Protein AF-A0A8J3W015-F1 (afdb_monomer)

Secondary structure (DSSP, 8-state):
----PPPPTT----PPPP--SSS-----S-EE-----S---TTPPPP-EE---HHHHHHHHHHHHTTS-S-HHHHHHHHHHHHHHHHHHHHHHHHHHHHH-SPPHHHHHHHHHHHHHHHHHHHTPPPPPS---

Foldseek 3Di:
DDDDDDDDDDADDDDDDDDDDDDPDPPQPDKGFDDPPPDDDPDDDGDIDTDDDPVVVVVLVVCCVVVVAVDSVRVVVVVVVVVVVVVVVVVVVVVCCVVPNDDDPVNVVVVVLVVVQVVCVVVVHDRDDPPDD

Nearest PDB structures (foldseek):
  8ugi-assembly1_1g  TM=3.831E-01  e=2.737E+00  Sus scrofa
  8uew-assembly1_1g  TM=2.760E-01  e=1.370E+00  Sus scrofa

Organism: NCBI:txid795644

Structure (mmCIF, N/CA/C/O backbone):
data_AF-A0A8J3W015-F1
#
_entry.id   AF-A0A8J3W015-F1
#
loop_
_atom_site.group_PDB
_atom_site.id
_atom_site.type_symbol
_atom_site.label_atom_id
_atom_site.label_alt_id
_atom_site.label_comp_id
_atom_site.label_asym_id
_atom_site.label_entity_id
_atom_site.label_seq_id
_atom_site.pdbx_PDB_ins_code
_atom_site.Cartn_x
_atom_site.Cartn_y
_atom_site.Cartn_z
_atom_site.occupancy
_atom_site.B_iso_or_equiv
_atom_site.auth_seq_id
_atom_site.auth_comp_id
_atom_site.auth_asym_id
_atom_site.auth_atom_id
_atom_site.pdbx_PDB_model_num
ATOM 1 N N . MET A 1 1 ? 39.928 -13.520 -9.671 1.00 32.47 1 MET A N 1
ATOM 2 C CA . MET A 1 1 ? 40.378 -12.135 -9.915 1.00 32.47 1 MET A CA 1
ATOM 3 C C . MET A 1 1 ? 39.562 -11.265 -8.980 1.00 32.47 1 MET A C 1
ATOM 5 O O . MET A 1 1 ? 38.386 -11.055 -9.231 1.00 32.47 1 MET A O 1
ATOM 9 N N . THR A 1 2 ? 40.127 -10.931 -7.824 1.00 23.67 2 THR A N 1
ATOM 10 C CA . THR A 1 2 ? 39.397 -10.296 -6.720 1.00 23.67 2 THR A CA 1
ATOM 11 C C . THR A 1 2 ? 39.645 -8.799 -6.800 1.00 23.67 2 THR A C 1
ATOM 13 O O . THR A 1 2 ? 40.784 -8.367 -6.641 1.00 23.67 2 THR A O 1
ATOM 16 N N . ILE A 1 3 ? 38.609 -8.023 -7.115 1.00 25.17 3 ILE A N 1
ATOM 17 C CA . ILE A 1 3 ? 38.692 -6.561 -7.144 1.00 25.17 3 ILE A CA 1
ATOM 18 C C . ILE A 1 3 ? 38.130 -6.061 -5.816 1.00 25.17 3 ILE A C 1
ATOM 20 O O . ILE A 1 3 ? 36.922 -6.060 -5.601 1.00 25.17 3 ILE A O 1
ATOM 24 N N . THR A 1 4 ? 39.023 -5.680 -4.911 1.00 25.03 4 THR A N 1
ATOM 25 C CA . THR A 1 4 ? 38.669 -5.019 -3.654 1.00 25.03 4 THR A CA 1
ATOM 26 C C . THR A 1 4 ? 38.504 -3.529 -3.941 1.00 25.03 4 THR A C 1
ATOM 28 O O . THR A 1 4 ? 39.492 -2.846 -4.209 1.00 25.03 4 THR A O 1
ATOM 31 N N . LEU A 1 5 ? 37.271 -3.016 -3.923 1.00 32.50 5 LEU A N 1
ATOM 32 C CA . LEU A 1 5 ? 37.008 -1.577 -4.016 1.00 32.50 5 LEU A CA 1
ATOM 33 C C . LEU A 1 5 ? 36.847 -1.001 -2.604 1.00 32.50 5 LEU A C 1
ATOM 35 O O . LEU A 1 5 ? 35.994 -1.433 -1.835 1.00 32.50 5 LEU A O 1
ATOM 39 N N . SER A 1 6 ? 37.727 -0.056 -2.268 1.00 30.48 6 SER A N 1
ATOM 40 C CA . SER A 1 6 ? 37.722 0.702 -1.013 1.00 30.48 6 SER A CA 1
ATOM 41 C C . SER A 1 6 ? 36.462 1.573 -0.919 1.00 30.48 6 SER A C 1
ATOM 43 O O . SER A 1 6 ? 36.142 2.245 -1.903 1.00 30.48 6 SER A O 1
ATOM 45 N N . PRO A 1 7 ? 35.774 1.638 0.235 1.00 37.94 7 PRO A N 1
ATOM 46 C CA . PRO A 1 7 ? 34.628 2.526 0.393 1.00 37.94 7 PRO A CA 1
ATOM 47 C C . PRO A 1 7 ? 35.082 4.002 0.409 1.00 37.94 7 PRO A C 1
ATOM 49 O O . PRO A 1 7 ? 36.069 4.325 1.082 1.00 37.94 7 PRO A O 1
ATOM 52 N N . PRO A 1 8 ? 34.413 4.915 -0.324 1.00 38.62 8 PRO A N 1
ATOM 53 C CA . PRO A 1 8 ? 34.682 6.348 -0.244 1.00 38.62 8 PRO A CA 1
ATOM 54 C C . PRO A 1 8 ? 34.113 6.962 1.047 1.00 38.62 8 PRO A C 1
ATOM 56 O O . PRO A 1 8 ? 33.138 6.480 1.617 1.00 38.62 8 PRO A O 1
ATOM 59 N N . ALA A 1 9 ? 34.721 8.067 1.484 1.00 39.31 9 ALA A N 1
ATOM 60 C CA . ALA A 1 9 ? 34.624 8.672 2.821 1.00 39.31 9 ALA A CA 1
ATOM 61 C C . ALA A 1 9 ? 33.237 9.177 3.297 1.00 39.31 9 ALA A C 1
ATOM 63 O O . ALA A 1 9 ? 33.162 9.767 4.370 1.00 39.31 9 ALA A O 1
ATOM 64 N N . ASN A 1 10 ? 32.149 8.954 2.548 1.00 35.97 10 ASN A N 1
ATOM 65 C CA . ASN A 1 10 ? 30.839 9.585 2.787 1.00 35.97 10 ASN A CA 1
ATOM 66 C C . ASN A 1 10 ? 29.661 8.594 2.901 1.00 35.97 10 ASN A C 1
ATOM 68 O O . ASN A 1 10 ? 28.515 8.967 2.650 1.00 35.97 10 ASN A O 1
ATOM 72 N N . ALA A 1 11 ? 29.911 7.336 3.268 1.00 34.00 11 ALA A N 1
ATOM 73 C CA . ALA A 1 11 ? 28.839 6.381 3.544 1.00 34.00 11 ALA A CA 1
ATOM 74 C C . ALA A 1 11 ? 28.159 6.706 4.888 1.00 34.00 11 ALA A C 1
ATOM 76 O O . ALA A 1 11 ? 28.788 6.639 5.943 1.00 34.00 11 ALA A O 1
ATOM 77 N N . VAL A 1 12 ? 26.868 7.047 4.857 1.00 32.78 12 VAL A N 1
ATOM 78 C CA . VAL A 1 12 ? 26.033 7.164 6.062 1.00 32.78 12 VAL A CA 1
ATOM 79 C C . VAL A 1 12 ? 25.242 5.869 6.209 1.00 32.78 12 VAL A C 1
ATOM 81 O O . VAL A 1 12 ? 24.351 5.590 5.411 1.00 32.78 12 VAL A O 1
ATOM 84 N N . ALA A 1 13 ? 25.581 5.072 7.222 1.00 30.92 13 ALA A N 1
ATOM 85 C CA . ALA A 1 13 ? 24.826 3.881 7.588 1.00 30.92 13 ALA A CA 1
ATOM 86 C C . ALA A 1 13 ? 23.537 4.295 8.315 1.00 30.92 13 ALA A C 1
ATOM 88 O O . ALA A 1 13 ? 23.593 4.962 9.349 1.00 30.92 13 ALA A O 1
ATOM 89 N N . VAL A 1 14 ? 22.378 3.910 7.782 1.00 34.09 14 VAL A N 1
ATOM 90 C CA . VAL A 1 14 ? 21.085 4.089 8.458 1.00 34.09 14 VAL A CA 1
ATOM 91 C C . VAL A 1 14 ? 20.762 2.791 9.194 1.00 34.09 14 VAL A C 1
ATOM 93 O O . VAL A 1 14 ? 20.602 1.745 8.570 1.00 34.09 14 VAL A O 1
ATOM 96 N N . GLN A 1 15 ? 20.721 2.845 10.525 1.00 32.75 15 GLN A N 1
ATOM 97 C CA . GLN A 1 15 ? 20.482 1.687 11.387 1.00 32.75 15 GLN A CA 1
ATOM 98 C C . GLN A 1 15 ? 18.972 1.481 11.577 1.00 32.75 15 GLN A C 1
ATOM 100 O O . GLN A 1 15 ? 18.265 2.396 11.996 1.00 32.75 15 GLN A O 1
ATOM 105 N N . GLY A 1 16 ? 18.475 0.297 11.214 1.00 35.69 16 GLY A N 1
ATOM 106 C CA . GLY A 1 16 ? 17.051 -0.040 11.252 1.00 35.69 16 GLY A CA 1
ATOM 107 C C . GLY A 1 16 ? 16.517 -0.263 12.670 1.00 35.69 16 GLY A C 1
ATOM 108 O O . GLY A 1 16 ? 17.154 -0.935 13.478 1.00 35.69 16 GLY A O 1
ATOM 109 N N . CYS A 1 17 ? 15.326 0.276 12.940 1.00 24.31 17 CYS A N 1
ATOM 110 C CA . CYS A 1 17 ? 14.457 -0.153 14.036 1.00 24.31 17 CYS A CA 1
ATOM 111 C C . CYS A 1 17 ? 13.615 -1.345 13.563 1.00 24.31 17 CYS A C 1
ATOM 113 O O . CYS A 1 17 ? 12.922 -1.245 12.551 1.00 24.31 17 CYS A O 1
ATOM 115 N N . GLU A 1 18 ? 13.651 -2.453 14.301 1.00 38.12 18 GLU A N 1
ATOM 116 C CA . GLU A 1 18 ? 12.743 -3.586 14.110 1.00 38.12 18 GLU A CA 1
ATOM 117 C C . GLU A 1 18 ? 11.464 -3.387 14.937 1.00 38.12 18 GLU A C 1
ATOM 119 O O . GLU A 1 18 ? 11.532 -3.053 16.119 1.00 38.12 18 GLU A O 1
ATOM 124 N N . MET A 1 19 ? 10.302 -3.637 14.329 1.00 29.88 19 MET A N 1
ATOM 125 C CA . MET A 1 19 ? 9.017 -3.862 15.007 1.00 29.88 19 MET A CA 1
ATOM 126 C C . MET A 1 19 ? 8.306 -5.055 14.341 1.00 29.88 19 ME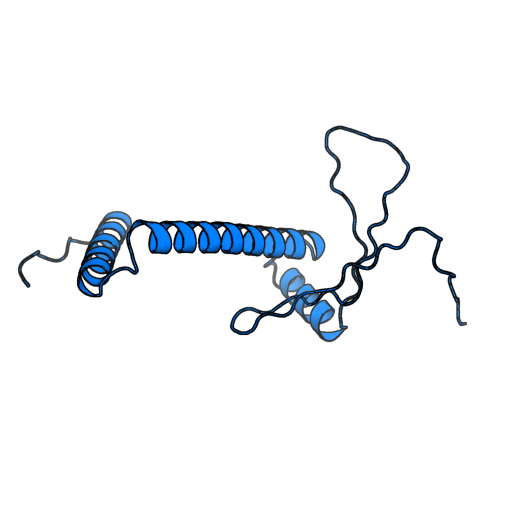T A C 1
ATOM 128 O O . MET A 1 19 ? 8.478 -5.256 13.135 1.00 29.88 19 MET A O 1
ATOM 132 N N . PRO A 1 20 ? 7.547 -5.879 15.090 1.00 51.69 20 PRO A N 1
ATOM 133 C CA . PRO A 1 20 ? 7.155 -7.198 14.621 1.00 51.69 20 PRO A CA 1
ATOM 134 C C . PRO A 1 20 ? 5.769 -7.251 13.961 1.00 51.69 20 PRO A C 1
ATOM 136 O O . PRO A 1 20 ? 4.818 -6.599 14.376 1.00 51.69 20 PRO A O 1
ATOM 139 N N . SER A 1 21 ? 5.679 -8.218 13.046 1.00 47.41 21 SER A N 1
ATOM 140 C CA . SER A 1 21 ? 4.497 -8.949 12.569 1.00 47.41 21 SER A CA 1
ATOM 141 C C . SER A 1 21 ? 3.648 -8.357 11.427 1.00 47.41 21 SER A C 1
ATOM 143 O O . SER A 1 21 ? 3.113 -7.261 11.488 1.00 47.41 21 SER A O 1
ATOM 145 N N . LEU A 1 22 ? 3.516 -9.211 10.402 1.00 39.97 22 LEU A N 1
ATOM 146 C CA . LEU A 1 22 ? 2.710 -9.156 9.177 1.00 39.97 22 LEU A CA 1
ATOM 147 C C . LEU A 1 22 ? 3.046 -8.099 8.111 1.00 39.97 22 LEU A C 1
ATOM 149 O O . LEU A 1 22 ? 2.535 -6.987 8.064 1.00 39.97 22 LEU A O 1
ATOM 153 N N . GLY A 1 23 ? 3.818 -8.569 7.132 1.00 33.19 23 GLY A N 1
ATOM 154 C CA . GLY A 1 23 ? 4.138 -7.892 5.882 1.00 33.19 23 GLY A CA 1
ATOM 155 C C . GLY A 1 23 ? 5.608 -8.126 5.591 1.00 33.19 23 GLY A C 1
ATOM 156 O O . GLY A 1 23 ? 6.438 -7.855 6.446 1.00 33.19 23 GLY A O 1
ATOM 157 N N . MET A 1 24 ? 5.939 -8.697 4.436 1.00 35.38 24 MET A N 1
ATOM 158 C CA . MET A 1 24 ? 7.323 -8.924 4.016 1.00 35.38 24 MET A CA 1
ATOM 159 C C . MET A 1 24 ? 8.141 -7.634 4.193 1.00 35.38 24 MET A C 1
ATOM 161 O O . MET A 1 24 ? 7.960 -6.669 3.452 1.00 35.38 24 MET A O 1
ATOM 165 N N . VAL A 1 25 ? 8.999 -7.601 5.214 1.00 35.19 25 VAL A N 1
ATOM 166 C CA . VAL A 1 25 ? 9.866 -6.458 5.498 1.00 35.19 25 VAL A CA 1
ATOM 167 C C . VAL A 1 25 ? 11.066 -6.585 4.576 1.00 35.19 25 VAL A C 1
ATOM 169 O O . VAL A 1 25 ? 11.876 -7.501 4.722 1.00 35.19 25 VAL A O 1
ATOM 172 N N . VAL A 1 26 ? 11.197 -5.668 3.618 1.00 41.31 26 VAL A N 1
ATOM 173 C CA . VAL A 1 26 ? 12.459 -5.492 2.895 1.00 41.31 26 VAL A CA 1
ATOM 174 C C . VAL A 1 26 ? 13.446 -4.887 3.891 1.00 41.31 26 VAL A C 1
ATOM 176 O O . VAL A 1 26 ? 13.533 -3.672 4.050 1.00 41.31 26 VAL A O 1
ATOM 179 N N . SER A 1 27 ? 14.149 -5.750 4.624 1.00 38.62 27 SER A N 1
ATOM 180 C CA . SER A 1 27 ? 15.224 -5.325 5.514 1.00 38.62 27 SER A CA 1
ATOM 181 C C . SER A 1 27 ? 16.442 -4.997 4.658 1.00 38.62 27 SER A C 1
ATOM 183 O O . SER A 1 27 ? 17.187 -5.875 4.215 1.00 38.62 27 SER A O 1
ATOM 185 N N . VAL A 1 28 ? 16.603 -3.710 4.361 1.00 43.41 28 VAL A N 1
ATOM 186 C CA . VAL A 1 28 ? 17.776 -3.194 3.663 1.00 43.41 28 VAL A CA 1
ATOM 187 C C . VAL A 1 28 ? 18.946 -3.236 4.641 1.00 43.41 28 VAL A C 1
ATOM 189 O O . VAL A 1 28 ? 19.114 -2.343 5.466 1.00 43.41 28 VAL A O 1
ATOM 192 N N . ARG A 1 29 ? 19.751 -4.303 4.572 1.00 38.47 29 ARG A N 1
ATOM 193 C CA . ARG A 1 29 ? 20.933 -4.467 5.439 1.00 38.47 29 ARG A CA 1
ATOM 194 C C . ARG A 1 29 ? 22.029 -3.446 5.132 1.00 38.47 29 ARG A C 1
ATOM 196 O O . ARG A 1 29 ? 22.862 -3.179 5.990 1.00 38.47 29 ARG A O 1
ATOM 203 N N . HIS A 1 30 ? 22.028 -2.901 3.915 1.00 39.25 30 HIS A N 1
ATOM 204 C CA . HIS A 1 30 ? 22.973 -1.890 3.458 1.00 39.25 30 HIS A CA 1
ATOM 205 C C . HIS A 1 30 ? 22.379 -1.132 2.264 1.00 39.25 30 HIS A C 1
ATOM 207 O O . HIS A 1 30 ? 22.055 -1.743 1.245 1.00 39.25 30 HIS A O 1
ATOM 213 N N . ALA A 1 31 ? 22.219 0.185 2.389 1.00 40.84 31 ALA A N 1
ATOM 214 C CA . ALA A 1 31 ? 21.857 1.070 1.284 1.00 40.84 31 ALA A CA 1
ATOM 215 C C . ALA A 1 31 ? 22.957 2.107 1.102 1.00 40.84 31 ALA A C 1
ATOM 217 O O . ALA A 1 31 ? 23.251 2.871 2.021 1.00 40.84 31 ALA A O 1
ATOM 218 N N . GLU A 1 32 ? 23.523 2.166 -0.100 1.00 40.47 32 GLU A N 1
ATOM 219 C CA . GLU A 1 32 ? 24.428 3.243 -0.484 1.00 40.47 32 GLU A CA 1
ATOM 220 C C . GLU A 1 32 ? 23.680 4.189 -1.422 1.00 40.47 32 GLU A C 1
ATOM 222 O O . GLU A 1 32 ? 23.293 3.847 -2.546 1.00 40.47 32 GLU A O 1
ATOM 227 N N . VAL A 1 33 ? 23.429 5.402 -0.929 1.00 42.03 33 VAL A N 1
ATOM 228 C CA . VAL A 1 33 ? 22.846 6.477 -1.729 1.00 42.03 33 VAL A CA 1
ATOM 229 C C . VAL A 1 33 ? 23.980 7.149 -2.493 1.00 42.03 33 VAL A C 1
ATOM 231 O O . VAL A 1 33 ? 24.706 7.980 -1.951 1.00 42.03 33 VAL A O 1
ATOM 234 N N . TYR A 1 34 ? 24.129 6.796 -3.765 1.00 44.28 34 TYR A N 1
ATOM 235 C CA . TYR A 1 34 ? 25.056 7.479 -4.659 1.00 44.28 34 TYR A CA 1
ATOM 236 C C . TYR A 1 34 ? 24.364 8.695 -5.275 1.00 44.28 34 TYR A C 1
ATOM 238 O O . TYR A 1 34 ? 23.492 8.567 -6.135 1.00 44.28 34 TYR A O 1
ATOM 246 N N . ALA A 1 35 ? 24.752 9.893 -4.840 1.00 40.53 35 ALA A N 1
ATOM 247 C CA . ALA A 1 35 ? 24.430 11.105 -5.578 1.00 40.53 35 ALA A CA 1
A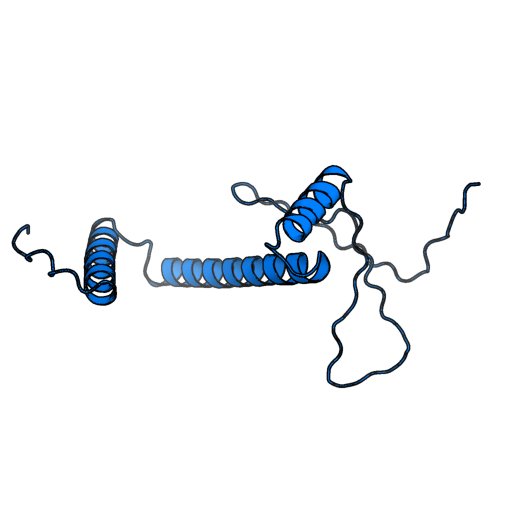TOM 248 C C . ALA A 1 35 ? 25.355 11.178 -6.800 1.00 40.53 35 ALA A C 1
ATOM 250 O O . ALA A 1 35 ? 26.561 11.347 -6.639 1.00 40.53 35 ALA A O 1
ATOM 251 N N . ASP A 1 36 ? 24.803 11.030 -8.006 1.00 45.00 36 ASP A N 1
ATOM 252 C CA . ASP A 1 36 ? 25.525 11.350 -9.240 1.00 45.00 36 ASP A CA 1
ATOM 253 C C . ASP A 1 36 ? 25.812 12.868 -9.244 1.00 45.00 36 ASP A C 1
ATOM 255 O O . ASP A 1 36 ? 24.863 13.659 -9.217 1.00 45.00 36 ASP A O 1
ATOM 259 N N . PRO A 1 37 ? 27.084 13.313 -9.199 1.00 44.00 37 PRO A N 1
ATOM 260 C CA . PRO A 1 37 ? 27.418 14.734 -9.134 1.00 44.00 37 PRO A CA 1
ATOM 261 C C . PRO A 1 37 ? 27.167 15.479 -10.458 1.00 44.00 37 PRO A C 1
ATOM 263 O O . PRO A 1 37 ? 27.357 16.696 -10.514 1.00 44.00 37 PRO A O 1
ATOM 266 N N . ALA A 1 38 ? 26.732 14.799 -11.523 1.00 45.19 38 ALA A N 1
ATOM 267 C CA . ALA A 1 38 ? 26.452 15.420 -12.811 1.00 45.19 38 ALA A CA 1
ATOM 268 C C . ALA A 1 38 ? 24.987 15.901 -12.941 1.00 45.19 38 ALA A C 1
ATOM 270 O O . ALA A 1 38 ? 24.134 15.216 -13.492 1.00 45.19 38 ALA A O 1
ATOM 271 N N . GLY A 1 39 ? 24.734 17.144 -12.510 1.00 45.12 39 GLY A N 1
ATOM 272 C CA . GLY A 1 39 ? 23.752 18.043 -13.143 1.00 45.12 39 GLY A CA 1
ATOM 273 C C . GLY A 1 39 ? 22.313 18.010 -12.617 1.00 45.12 39 GLY A C 1
ATOM 274 O O . GLY A 1 39 ? 21.500 17.200 -13.037 1.00 45.12 39 GLY A O 1
ATOM 275 N N . TYR A 1 40 ? 21.962 18.985 -11.774 1.00 44.97 40 TYR A N 1
ATOM 276 C CA . TYR A 1 40 ? 20.585 19.269 -11.354 1.00 44.97 40 TYR A CA 1
ATOM 277 C C . TYR A 1 40 ? 19.684 19.650 -12.543 1.00 44.97 40 TYR A C 1
ATOM 279 O O . TYR A 1 40 ? 19.916 20.665 -13.196 1.00 44.97 40 TYR A O 1
ATOM 287 N N . THR A 1 41 ? 18.612 18.884 -12.764 1.00 44.06 41 THR A N 1
ATOM 288 C CA . THR A 1 41 ? 17.425 19.319 -13.517 1.00 44.06 41 THR A CA 1
ATOM 289 C C . THR A 1 41 ? 16.170 18.968 -12.714 1.00 44.06 41 THR A C 1
ATOM 291 O O . THR A 1 41 ? 16.105 17.930 -12.050 1.00 44.06 41 THR A O 1
ATOM 294 N N . ASP A 1 42 ? 15.207 19.886 -12.709 1.00 46.44 42 ASP A N 1
ATOM 295 C CA . ASP A 1 42 ? 13.912 19.777 -12.033 1.00 46.44 42 ASP A CA 1
ATOM 296 C C . ASP A 1 42 ? 13.085 18.687 -12.745 1.00 46.44 42 ASP A C 1
ATOM 298 O O . ASP A 1 42 ? 12.482 18.920 -13.789 1.00 46.44 42 ASP A O 1
ATOM 302 N N . GLY A 1 43 ? 13.229 17.441 -12.283 1.00 49.50 43 GLY A N 1
ATOM 303 C CA . GLY A 1 43 ? 12.769 16.233 -12.984 1.00 49.50 43 GLY A CA 1
ATOM 304 C C . GLY A 1 43 ? 13.529 14.937 -12.654 1.00 49.50 43 GLY A C 1
ATOM 305 O O . GLY A 1 43 ? 13.180 13.880 -13.176 1.00 49.50 43 GLY A O 1
ATOM 306 N N . MET A 1 44 ? 14.561 14.970 -11.799 1.00 55.00 44 MET A N 1
ATOM 307 C CA . MET A 1 44 ? 15.407 13.796 -11.534 1.00 55.00 44 MET A CA 1
ATOM 308 C C . MET A 1 44 ? 14.932 12.895 -10.381 1.00 55.00 44 MET A C 1
ATOM 310 O O . MET A 1 44 ? 14.834 13.315 -9.228 1.00 55.00 44 MET A O 1
ATOM 314 N N . THR A 1 45 ? 14.764 11.602 -10.672 1.00 58.69 45 THR A N 1
ATOM 315 C CA . THR A 1 45 ? 14.696 10.527 -9.668 1.00 58.69 45 THR A CA 1
ATOM 316 C C . THR A 1 45 ? 16.080 10.268 -9.067 1.00 58.69 45 THR A C 1
ATOM 318 O O . THR A 1 45 ? 17.056 10.115 -9.805 1.00 58.69 45 THR A O 1
ATOM 321 N N . LYS A 1 46 ? 16.181 10.162 -7.736 1.00 70.19 46 LYS A N 1
ATOM 322 C CA . LYS A 1 46 ? 17.430 9.765 -7.062 1.00 70.19 46 LYS A CA 1
ATOM 323 C C . LYS A 1 46 ? 17.679 8.271 -7.274 1.00 70.19 46 LYS A C 1
ATOM 325 O O . LYS A 1 46 ? 16.769 7.466 -7.093 1.00 70.19 46 LYS A O 1
ATOM 330 N N . LYS A 1 47 ? 18.908 7.903 -7.642 1.00 74.81 47 LYS A N 1
ATOM 331 C CA . LYS A 1 47 ? 19.322 6.500 -7.761 1.00 74.81 47 LYS A CA 1
ATOM 332 C C . LYS A 1 47 ? 19.906 6.022 -6.438 1.00 74.81 47 LYS A C 1
ATOM 334 O O . LYS A 1 47 ? 20.648 6.749 -5.783 1.00 74.81 47 LYS A O 1
ATOM 339 N N . ILE A 1 48 ? 19.571 4.795 -6.066 1.00 77.25 48 ILE A N 1
ATOM 340 C CA . ILE A 1 48 ? 20.120 4.115 -4.894 1.00 77.25 48 ILE A CA 1
ATOM 341 C C . ILE A 1 48 ? 20.653 2.752 -5.326 1.00 77.25 48 ILE A C 1
ATOM 343 O O . ILE A 1 48 ? 20.026 2.074 -6.141 1.00 77.25 48 ILE A O 1
ATOM 347 N N . GLY A 1 49 ? 21.825 2.378 -4.816 1.00 80.69 49 GLY A N 1
ATOM 348 C CA . GLY A 1 49 ? 22.327 1.013 -4.921 1.00 80.69 49 GLY A CA 1
ATOM 349 C C . GLY A 1 49 ? 21.797 0.209 -3.741 1.00 80.69 49 GLY A C 1
ATOM 350 O O . GLY A 1 49 ? 21.958 0.630 -2.594 1.00 80.69 49 GLY A O 1
ATOM 351 N N . ILE A 1 50 ? 21.147 -0.921 -4.014 1.00 79.12 50 ILE A N 1
ATOM 352 C CA . ILE A 1 50 ? 20.610 -1.807 -2.979 1.00 79.12 50 ILE A CA 1
ATOM 353 C C . ILE A 1 50 ? 21.200 -3.195 -3.194 1.00 79.12 50 ILE A C 1
ATOM 355 O O . ILE A 1 50 ? 21.058 -3.765 -4.275 1.00 79.12 50 ILE A O 1
ATOM 359 N N . SER A 1 51 ? 21.839 -3.735 -2.160 1.00 82.19 51 SER A N 1
ATOM 360 C CA . SER A 1 51 ? 22.244 -5.139 -2.128 1.00 82.19 51 SER A CA 1
ATOM 361 C C . SER A 1 51 ? 21.110 -5.960 -1.530 1.00 82.19 51 SER A C 1
ATOM 363 O O . SER A 1 51 ? 20.684 -5.705 -0.402 1.00 82.19 51 SER A O 1
ATOM 365 N N . LEU A 1 52 ? 20.616 -6.935 -2.287 1.00 84.56 52 LEU A N 1
ATOM 366 C CA . LEU A 1 52 ? 19.542 -7.833 -1.873 1.00 84.56 52 LEU A CA 1
ATOM 367 C C . LEU A 1 52 ? 20.090 -9.259 -1.731 1.00 84.56 52 LEU A C 1
ATOM 369 O O . LEU A 1 52 ? 21.038 -9.604 -2.435 1.00 84.56 52 LEU A O 1
ATOM 373 N N . PRO A 1 53 ? 19.517 -10.086 -0.841 1.00 89.38 53 PRO A N 1
ATOM 374 C CA . PRO A 1 53 ? 19.705 -11.532 -0.888 1.00 89.38 53 PRO A CA 1
ATOM 375 C C . PRO A 1 53 ? 19.342 -12.099 -2.270 1.00 89.38 53 PRO A C 1
ATOM 377 O O . PRO A 1 53 ? 18.392 -11.621 -2.897 1.00 89.38 53 PRO A O 1
ATOM 380 N N . ASP A 1 54 ? 20.083 -13.108 -2.733 1.00 88.62 54 ASP A N 1
ATOM 381 C CA . ASP A 1 54 ? 19.906 -13.683 -4.076 1.00 88.62 54 ASP A CA 1
ATOM 382 C C . ASP A 1 54 ? 18.482 -14.226 -4.287 1.00 88.62 54 ASP A C 1
ATOM 384 O O . ASP A 1 54 ? 17.861 -13.964 -5.313 1.00 88.62 54 ASP A O 1
ATOM 388 N N . ASP A 1 55 ? 17.912 -14.882 -3.272 1.00 90.94 55 ASP A N 1
ATOM 389 C CA . ASP A 1 55 ? 16.542 -15.406 -3.291 1.00 90.94 55 ASP A CA 1
ATOM 390 C C . ASP A 1 55 ? 15.493 -14.304 -3.492 1.00 90.94 55 ASP A C 1
ATOM 392 O O . ASP A 1 55 ? 14.501 -14.487 -4.204 1.00 90.94 55 ASP A O 1
ATOM 396 N N . LEU A 1 56 ? 15.727 -13.132 -2.899 1.00 88.50 56 LEU A N 1
ATOM 397 C CA . LEU A 1 56 ? 14.848 -11.981 -3.057 1.00 88.50 56 LEU A CA 1
ATOM 398 C C . LEU A 1 56 ? 14.962 -11.383 -4.462 1.00 88.50 56 LEU A C 1
ATOM 400 O O . LEU A 1 56 ? 13.946 -11.019 -5.056 1.00 88.50 56 LEU A O 1
ATOM 404 N N . TYR A 1 57 ? 16.178 -11.295 -5.003 1.00 90.69 57 TYR A N 1
ATOM 405 C CA . TYR A 1 57 ? 16.395 -10.821 -6.367 1.00 90.69 57 TYR A CA 1
ATOM 406 C C . TYR A 1 57 ? 15.725 -11.744 -7.394 1.00 90.69 57 TYR A C 1
ATOM 408 O O . TYR A 1 57 ? 15.008 -11.259 -8.273 1.00 90.69 57 TYR A O 1
ATOM 416 N N . ASP A 1 58 ? 15.884 -13.060 -7.239 1.00 93.00 58 ASP A N 1
ATOM 417 C CA . ASP A 1 58 ? 15.271 -14.069 -8.108 1.00 93.00 58 ASP A CA 1
ATOM 418 C C . ASP A 1 58 ? 13.740 -13.993 -8.069 1.00 93.00 58 ASP A C 1
ATOM 420 O O . ASP A 1 58 ? 13.073 -14.007 -9.110 1.00 93.00 58 ASP A O 1
ATOM 424 N N . TRP A 1 59 ? 13.161 -13.825 -6.876 1.00 90.94 59 TRP A N 1
ATOM 425 C CA . TRP A 1 59 ? 11.725 -13.605 -6.738 1.00 90.94 59 TRP A CA 1
ATOM 426 C C . TRP A 1 59 ? 11.269 -12.341 -7.477 1.00 90.94 59 TRP A C 1
ATOM 428 O O . TRP A 1 59 ? 10.308 -12.396 -8.246 1.00 90.94 59 TRP A O 1
ATOM 438 N N . MET A 1 60 ? 11.967 -11.213 -7.322 1.00 89.19 60 MET A N 1
ATOM 439 C CA . MET A 1 60 ? 11.621 -9.973 -8.027 1.00 89.19 60 MET A CA 1
ATOM 440 C C . MET A 1 60 ? 11.751 -10.116 -9.544 1.00 89.19 60 MET A C 1
ATOM 442 O O . MET A 1 60 ? 10.917 -9.599 -10.290 1.00 89.19 60 MET A O 1
ATOM 446 N N . GLN A 1 61 ? 12.766 -10.842 -10.010 1.00 91.88 61 GLN A N 1
ATOM 447 C CA . GLN A 1 61 ? 12.934 -11.137 -11.426 1.00 91.88 61 GLN A CA 1
ATOM 448 C C . GLN A 1 61 ? 11.769 -11.983 -11.959 1.00 91.88 61 GLN A C 1
ATOM 450 O O . GLN A 1 61 ? 11.278 -11.709 -13.055 1.00 91.88 61 GLN A O 1
ATOM 455 N N . SER A 1 62 ? 11.264 -12.941 -11.173 1.00 92.19 62 SER A N 1
ATOM 456 C CA . SER A 1 62 ? 10.091 -13.739 -11.553 1.00 92.19 62 SER A CA 1
ATOM 457 C C . SER A 1 62 ? 8.818 -12.895 -11.722 1.00 92.19 62 SER A C 1
ATOM 459 O O . SER A 1 62 ? 8.043 -13.154 -12.639 1.00 92.19 62 SER A O 1
ATOM 461 N N . GLN A 1 63 ? 8.634 -11.842 -10.913 1.00 90.31 63 GLN A N 1
ATOM 462 C CA . GLN A 1 63 ? 7.499 -10.912 -11.031 1.00 90.31 63 GLN A CA 1
ATOM 463 C C . GLN A 1 63 ? 7.558 -10.109 -12.336 1.00 90.31 63 GLN A C 1
ATOM 465 O O . GLN A 1 63 ? 6.553 -9.946 -13.026 1.00 90.31 63 GLN A O 1
ATOM 470 N N . VAL A 1 64 ? 8.753 -9.641 -12.711 1.00 91.69 64 VAL A N 1
ATOM 471 C CA . VAL A 1 64 ? 8.965 -8.947 -13.992 1.00 91.69 64 VAL A CA 1
ATOM 472 C C . VAL A 1 64 ? 8.750 -9.904 -15.165 1.00 91.69 64 VAL A C 1
ATOM 474 O O . VAL A 1 64 ? 8.085 -9.552 -16.134 1.00 91.69 64 VAL A O 1
ATOM 477 N N . ALA A 1 65 ? 9.255 -11.138 -15.068 1.00 90.50 65 ALA A N 1
ATOM 478 C CA . ALA A 1 65 ? 9.060 -12.158 -16.098 1.00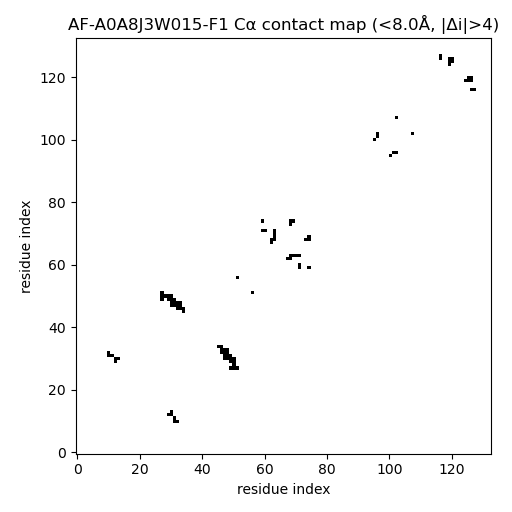 90.50 65 ALA A CA 1
ATOM 479 C C . ALA A 1 65 ? 7.583 -12.555 -16.276 1.00 90.50 65 ALA A C 1
ATOM 481 O O . ALA A 1 65 ? 7.162 -12.852 -17.392 1.00 90.50 65 ALA A O 1
ATOM 482 N N . ALA A 1 66 ? 6.795 -12.529 -15.197 1.00 90.19 66 ALA A N 1
ATOM 483 C CA . ALA A 1 66 ? 5.352 -12.750 -15.228 1.00 90.19 66 ALA A CA 1
ATOM 484 C C . ALA A 1 66 ? 4.558 -11.560 -15.809 1.00 90.19 66 ALA A C 1
ATOM 486 O O . ALA A 1 66 ? 3.363 -11.695 -16.054 1.00 90.19 66 ALA A O 1
ATOM 487 N N . GLY A 1 67 ? 5.203 -10.412 -16.050 1.00 88.44 67 GLY A N 1
ATOM 488 C CA . GLY A 1 67 ? 4.550 -9.197 -16.544 1.00 88.44 67 GLY A CA 1
ATOM 489 C C . GLY A 1 67 ? 3.827 -8.387 -15.464 1.00 88.44 67 GLY A C 1
ATOM 490 O O . GLY A 1 67 ? 3.125 -7.435 -15.788 1.00 88.44 67 GLY A O 1
ATOM 491 N N . GLU A 1 68 ? 4.016 -8.720 -14.184 1.00 82.25 68 GLU A N 1
ATOM 492 C CA . GLU A 1 68 ? 3.410 -8.005 -13.049 1.00 82.25 68 GLU A CA 1
ATOM 493 C C . GLU A 1 68 ? 4.088 -6.646 -12.776 1.00 82.25 68 GLU A C 1
ATOM 495 O O . GLU A 1 68 ? 3.552 -5.789 -12.063 1.00 82.25 68 GLU A O 1
ATOM 500 N N . ALA A 1 69 ? 5.284 -6.439 -13.341 1.00 83.56 69 ALA A N 1
ATOM 501 C CA . ALA A 1 69 ? 6.005 -5.173 -13.316 1.00 83.56 69 ALA A CA 1
ATOM 502 C C . ALA A 1 69 ? 6.891 -4.989 -14.558 1.00 83.56 69 ALA A C 1
ATOM 504 O O . ALA A 1 69 ? 7.562 -5.920 -14.992 1.00 83.56 69 ALA A O 1
ATOM 505 N N . ASP A 1 70 ? 6.983 -3.752 -15.054 1.00 80.94 70 ASP A N 1
ATOM 506 C CA . ASP A 1 70 ? 7.810 -3.406 -16.223 1.00 80.94 70 ASP A CA 1
ATOM 507 C C . ASP A 1 70 ? 9.322 -3.530 -15.957 1.00 80.94 70 ASP A C 1
ATOM 509 O O . ASP A 1 70 ? 10.130 -3.662 -16.875 1.00 80.94 70 ASP A O 1
ATOM 513 N N . SER A 1 71 ? 9.735 -3.425 -14.690 1.00 87.50 71 SER A N 1
ATOM 514 C CA . SER A 1 71 ? 11.132 -3.528 -14.259 1.00 87.50 71 SER A CA 1
ATOM 515 C C . SER A 1 71 ? 11.243 -3.745 -12.750 1.00 87.50 71 SER A C 1
ATOM 517 O O . SER A 1 71 ? 10.329 -3.420 -11.993 1.00 87.50 71 SER A O 1
ATOM 519 N N . ILE A 1 72 ? 12.408 -4.217 -12.296 1.00 86.56 72 ILE A N 1
ATOM 520 C CA . ILE A 1 72 ? 12.720 -4.370 -10.864 1.00 86.56 72 ILE A CA 1
ATOM 521 C C . ILE A 1 72 ? 12.675 -3.013 -10.147 1.00 86.56 72 ILE A C 1
ATOM 523 O O . ILE A 1 72 ? 12.116 -2.910 -9.060 1.00 86.56 72 ILE A O 1
ATOM 527 N N . SER A 1 73 ? 13.216 -1.952 -10.752 1.00 83.94 73 SER A N 1
ATOM 528 C CA . SER A 1 73 ? 13.158 -0.604 -10.173 1.00 83.94 73 SER A CA 1
ATOM 529 C C . SER A 1 73 ? 11.722 -0.093 -10.070 1.00 83.94 73 SER A C 1
ATOM 531 O O . SER A 1 73 ? 11.351 0.435 -9.026 1.00 83.94 73 SER A O 1
ATOM 533 N N . GLY A 1 74 ? 10.896 -0.308 -11.100 1.00 84.69 74 GLY A N 1
ATOM 534 C CA . GLY A 1 74 ? 9.470 0.022 -11.058 1.00 84.69 74 GLY A CA 1
ATOM 535 C C . GLY A 1 74 ? 8.718 -0.760 -9.977 1.00 84.69 74 GLY A C 1
ATOM 536 O O . GLY A 1 74 ? 7.924 -0.179 -9.236 1.00 84.69 74 GLY A O 1
ATOM 537 N N . LEU A 1 75 ? 9.030 -2.050 -9.822 1.00 87.75 75 LEU A N 1
ATOM 538 C CA . LEU A 1 75 ? 8.483 -2.894 -8.761 1.00 87.75 75 LEU A CA 1
ATOM 539 C C . LEU A 1 75 ? 8.844 -2.349 -7.371 1.00 87.75 75 LEU A C 1
ATOM 541 O O . LEU A 1 75 ? 7.958 -2.192 -6.532 1.00 87.75 75 LEU A O 1
ATOM 545 N N . ILE A 1 76 ? 10.113 -1.990 -7.141 1.00 88.62 76 ILE A N 1
ATOM 546 C CA . ILE A 1 76 ? 10.560 -1.375 -5.879 1.00 88.62 76 ILE A CA 1
ATOM 547 C C . ILE A 1 76 ? 9.812 -0.067 -5.634 1.00 88.62 76 ILE A C 1
ATOM 549 O O . ILE A 1 76 ? 9.290 0.136 -4.540 1.00 88.62 76 ILE A O 1
ATOM 553 N N . THR A 1 77 ? 9.723 0.811 -6.636 1.00 86.19 77 THR A N 1
ATOM 554 C CA . THR A 1 77 ? 9.012 2.088 -6.503 1.00 86.19 77 THR A CA 1
ATOM 555 C C . THR A 1 77 ? 7.557 1.874 -6.099 1.00 86.19 77 THR A C 1
ATOM 557 O O . THR A 1 77 ? 7.089 2.531 -5.169 1.00 86.19 77 THR A O 1
ATOM 560 N N . ARG A 1 78 ? 6.859 0.924 -6.734 1.00 87.25 78 ARG A N 1
ATOM 561 C CA . ARG A 1 78 ? 5.475 0.578 -6.392 1.00 87.25 78 ARG A CA 1
ATOM 562 C C . ARG A 1 78 ? 5.363 0.071 -4.955 1.00 87.25 78 ARG A C 1
ATOM 564 O O . ARG A 1 78 ? 4.540 0.582 -4.202 1.00 87.25 78 ARG A O 1
ATOM 571 N N . ILE A 1 79 ? 6.204 -0.886 -4.565 1.00 89.38 79 ILE A N 1
ATOM 572 C CA . ILE A 1 79 ? 6.189 -1.474 -3.218 1.00 89.38 79 ILE A CA 1
ATOM 573 C C . ILE A 1 79 ? 6.457 -0.404 -2.153 1.00 89.38 79 ILE A C 1
ATOM 575 O O . ILE A 1 79 ? 5.718 -0.318 -1.175 1.00 89.38 79 ILE A O 1
ATOM 579 N N . VAL A 1 80 ? 7.470 0.443 -2.355 1.00 88.25 80 VAL A N 1
ATOM 580 C CA . VAL A 1 80 ? 7.826 1.518 -1.417 1.00 88.25 80 VAL A CA 1
ATOM 581 C C . VAL A 1 80 ? 6.711 2.559 -1.321 1.00 88.25 80 VAL A C 1
ATOM 583 O O . VAL A 1 80 ? 6.376 2.982 -0.216 1.00 88.25 80 VAL A O 1
ATOM 586 N N . ALA A 1 81 ? 6.095 2.941 -2.442 1.00 86.12 81 ALA A N 1
ATOM 587 C CA . ALA A 1 81 ? 4.970 3.873 -2.441 1.00 86.12 81 ALA A CA 1
ATOM 588 C C . ALA A 1 81 ? 3.761 3.304 -1.681 1.00 86.12 81 ALA A C 1
ATOM 590 O O . ALA A 1 81 ? 3.204 3.982 -0.819 1.00 86.12 81 ALA A O 1
ATOM 591 N N . THR A 1 82 ? 3.399 2.042 -1.935 1.00 87.06 82 THR A N 1
ATOM 592 C CA . THR A 1 82 ? 2.324 1.359 -1.203 1.00 87.06 82 THR A CA 1
ATOM 593 C C . THR A 1 82 ? 2.647 1.228 0.284 1.00 87.06 82 THR A C 1
ATOM 595 O O . THR A 1 82 ? 1.770 1.430 1.120 1.00 87.06 82 THR A O 1
ATOM 598 N N . HIS A 1 83 ? 3.896 0.918 0.637 1.00 88.56 83 HIS A N 1
ATOM 599 C CA . HIS A 1 83 ? 4.312 0.824 2.033 1.00 88.56 83 HIS A CA 1
ATOM 600 C C . HIS A 1 83 ? 4.205 2.176 2.747 1.00 88.56 83 HIS A C 1
ATOM 602 O O . HIS A 1 83 ? 3.599 2.248 3.813 1.00 88.56 83 HIS A O 1
ATOM 608 N N . ARG A 1 84 ? 4.694 3.257 2.125 1.00 87.56 84 ARG A N 1
ATOM 609 C CA . ARG A 1 84 ? 4.558 4.622 2.650 1.00 87.56 84 ARG A CA 1
ATOM 610 C C . ARG A 1 84 ? 3.092 4.997 2.864 1.00 87.56 84 ARG A C 1
ATOM 612 O O . ARG A 1 84 ? 2.746 5.457 3.944 1.00 87.56 84 ARG A O 1
ATOM 619 N N . GLN A 1 85 ? 2.236 4.755 1.871 1.00 90.25 85 GLN A N 1
ATOM 620 C CA . GLN A 1 85 ? 0.806 5.044 1.983 1.00 90.25 85 GLN A CA 1
ATOM 621 C C . GLN A 1 85 ? 0.163 4.277 3.146 1.00 90.25 85 GLN A C 1
ATOM 623 O O . GLN A 1 85 ? -0.638 4.839 3.887 1.00 90.25 85 GLN A O 1
ATOM 628 N N . ARG A 1 86 ? 0.529 3.002 3.340 1.00 91.56 86 ARG A N 1
ATOM 629 C CA . ARG A 1 86 ? 0.043 2.200 4.473 1.00 91.56 86 ARG A CA 1
ATOM 630 C C . ARG A 1 86 ? 0.517 2.745 5.817 1.00 91.56 86 ARG A C 1
ATOM 632 O O . ARG A 1 86 ? -0.266 2.739 6.755 1.00 91.56 86 ARG A O 1
ATOM 639 N N . MET A 1 87 ? 1.760 3.219 5.911 1.00 89.00 87 MET A N 1
ATOM 640 C CA . MET A 1 87 ? 2.269 3.851 7.134 1.00 89.00 87 MET A CA 1
ATOM 641 C C . MET A 1 87 ? 1.541 5.163 7.447 1.00 89.00 87 MET A C 1
ATOM 643 O O . MET A 1 87 ? 1.165 5.384 8.592 1.00 89.00 87 MET A O 1
ATOM 647 N N . GLU A 1 88 ? 1.318 6.012 6.440 1.00 91.25 88 GLU A N 1
ATOM 648 C CA . GLU A 1 88 ? 0.563 7.264 6.592 1.00 91.25 88 GLU A CA 1
ATOM 649 C C . GLU A 1 88 ? -0.891 6.985 7.011 1.00 91.25 88 GLU A C 1
ATOM 651 O O . GLU A 1 88 ? -1.406 7.639 7.914 1.00 91.25 88 GLU A O 1
ATOM 656 N N . LEU A 1 89 ? -1.529 5.968 6.420 1.00 93.56 89 LEU A N 1
ATOM 657 C CA . LEU A 1 89 ? -2.873 5.540 6.808 1.00 93.56 89 LEU A CA 1
ATOM 658 C C . LEU A 1 89 ? -2.913 4.988 8.238 1.00 93.56 89 LEU A C 1
ATOM 660 O O . LEU A 1 89 ? -3.821 5.325 8.988 1.00 93.56 89 LEU A O 1
ATOM 664 N N . ALA A 1 90 ? -1.939 4.164 8.627 1.00 91.12 90 ALA A N 1
ATOM 665 C CA . ALA A 1 90 ? -1.860 3.629 9.984 1.00 91.12 90 ALA A CA 1
ATOM 666 C C . ALA A 1 90 ? -1.676 4.741 11.026 1.00 91.12 90 ALA A C 1
ATOM 668 O O . ALA A 1 90 ? -2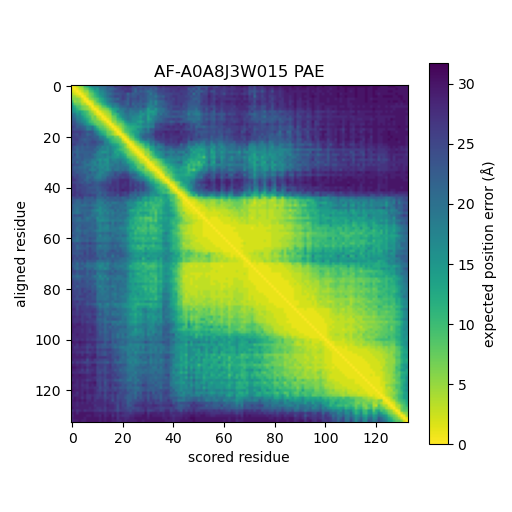.297 4.691 12.082 1.00 91.12 90 ALA A O 1
ATOM 669 N N . ALA A 1 91 ? -0.867 5.760 10.713 1.00 91.50 91 ALA A N 1
ATOM 670 C CA . ALA A 1 91 ? -0.713 6.931 11.570 1.00 91.50 91 ALA A CA 1
ATOM 671 C C . ALA A 1 91 ? -2.033 7.703 11.716 1.00 91.50 91 ALA A C 1
ATOM 673 O O . ALA A 1 91 ? -2.432 8.012 12.832 1.00 91.50 91 ALA A O 1
ATOM 674 N N . LEU A 1 92 ? -2.750 7.933 10.611 1.00 93.75 92 LEU A N 1
ATOM 675 C CA . LEU A 1 92 ? -4.056 8.591 10.651 1.00 93.75 92 LEU A CA 1
ATOM 676 C C . LEU A 1 92 ? -5.083 7.802 11.478 1.00 93.75 92 LEU A C 1
ATOM 678 O O . LEU A 1 92 ? -5.834 8.398 12.241 1.00 93.75 92 LEU A O 1
ATOM 682 N N . ILE A 1 93 ? -5.124 6.474 11.336 1.00 92.94 93 ILE A N 1
ATOM 683 C CA . ILE A 1 93 ? -6.023 5.621 12.129 1.00 92.94 93 ILE A CA 1
ATOM 684 C C . ILE A 1 93 ? -5.690 5.741 13.617 1.00 92.94 93 ILE A C 1
ATOM 686 O O . ILE A 1 93 ? -6.595 5.950 14.416 1.00 92.94 93 ILE A O 1
ATOM 690 N N . ALA A 1 94 ? -4.407 5.685 13.979 1.00 93.12 94 ALA A N 1
ATOM 691 C CA . ALA A 1 94 ? -3.984 5.838 15.367 1.00 93.12 94 ALA A CA 1
ATOM 692 C C . ALA A 1 94 ? -4.371 7.211 15.950 1.00 93.12 94 ALA A C 1
ATOM 694 O O . ALA A 1 94 ? -4.788 7.288 17.105 1.00 93.12 94 ALA A O 1
ATOM 695 N N . ASP A 1 95 ? -4.276 8.283 15.157 1.00 95.00 95 ASP A N 1
ATOM 696 C CA . ASP A 1 95 ? -4.717 9.619 15.573 1.00 95.00 95 ASP A CA 1
ATOM 697 C C . ASP A 1 95 ? -6.239 9.660 15.813 1.00 95.00 95 ASP A C 1
ATOM 699 O O . ASP A 1 95 ? -6.695 10.211 16.816 1.00 95.00 95 ASP A O 1
ATOM 703 N N . LEU A 1 96 ? -7.029 9.028 14.937 1.00 93.50 96 LEU A N 1
ATOM 704 C CA . LEU A 1 96 ? -8.485 8.940 15.089 1.00 93.50 96 LEU A CA 1
ATOM 705 C C . LEU A 1 96 ? -8.891 8.103 16.307 1.00 93.50 96 LEU A C 1
ATOM 707 O O . LEU A 1 96 ? -9.784 8.506 17.049 1.00 93.50 96 LEU A O 1
ATOM 711 N N . GLU A 1 97 ? -8.225 6.976 16.550 1.00 93.88 97 GLU A N 1
ATOM 712 C CA . GLU A 1 97 ? -8.457 6.146 17.737 1.00 93.88 97 GLU A CA 1
ATOM 713 C C . GLU A 1 97 ? -8.091 6.888 19.027 1.00 93.88 97 GLU A C 1
ATOM 715 O O . GLU A 1 97 ? -8.767 6.743 20.046 1.00 93.88 97 GLU A O 1
ATOM 720 N N . ALA A 1 98 ? -7.048 7.721 18.996 1.00 94.00 98 ALA A N 1
ATOM 721 C CA . ALA A 1 98 ? -6.678 8.549 20.137 1.00 94.00 98 ALA A CA 1
ATOM 722 C C . ALA A 1 98 ? -7.708 9.657 20.425 1.00 94.00 98 ALA A C 1
ATOM 724 O O . ALA A 1 98 ? -7.911 10.007 21.590 1.00 94.00 98 ALA A O 1
ATOM 725 N N . GLU A 1 99 ? -8.350 10.212 19.392 1.00 95.56 99 GLU A N 1
ATOM 726 C CA . GLU A 1 99 ? -9.337 11.290 19.529 1.00 95.56 99 GLU A CA 1
ATOM 727 C C . GLU A 1 99 ? -10.747 10.774 19.864 1.00 95.56 99 GLU A C 1
ATOM 729 O O . GLU A 1 99 ? -11.420 11.336 20.732 1.00 95.56 99 GLU A O 1
ATOM 734 N N . PHE A 1 100 ? -11.186 9.698 19.210 1.00 91.69 100 PHE A N 1
ATOM 735 C CA . PHE A 1 100 ? -12.567 9.203 19.271 1.00 91.69 100 PHE A CA 1
ATOM 736 C C . PHE A 1 100 ? -12.714 7.860 19.998 1.00 91.69 100 PHE A C 1
ATOM 738 O O . PHE A 1 100 ? -13.833 7.476 20.339 1.00 91.69 100 PHE A O 1
ATOM 745 N N . GLY A 1 101 ? -11.606 7.183 20.302 1.00 90.38 101 GLY A N 1
ATOM 746 C CA . GLY A 1 101 ? -11.598 5.816 20.818 1.00 90.38 101 GLY A CA 1
ATOM 747 C C . GLY A 1 101 ? -11.586 4.766 19.706 1.00 90.38 101 GLY A C 1
ATOM 748 O O . GLY A 1 101 ? -11.762 5.066 18.526 1.00 90.38 101 GLY A O 1
ATOM 749 N N . GLU A 1 102 ? -11.357 3.512 20.092 1.00 89.94 102 GLU A N 1
ATOM 750 C CA . GLU A 1 102 ? -11.432 2.371 19.176 1.00 89.94 102 GLU A CA 1
ATOM 751 C C . GLU A 1 102 ? -12.876 2.151 18.706 1.00 89.94 102 GLU A C 1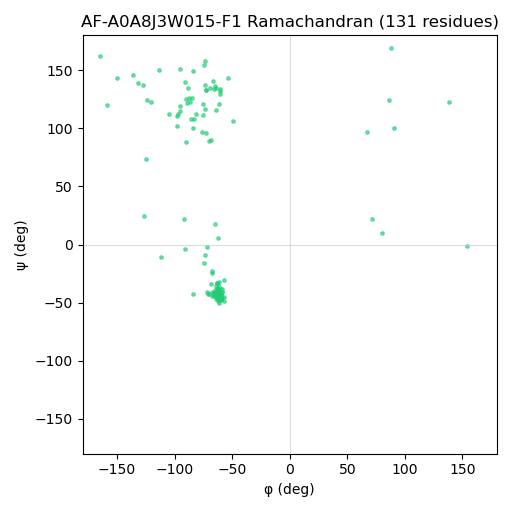
ATOM 753 O O . GLU A 1 102 ? -13.820 2.274 19.493 1.00 89.94 102 GLU A O 1
ATOM 758 N N . ALA A 1 103 ? -13.042 1.801 17.427 1.00 88.88 103 ALA A N 1
ATOM 759 C CA . ALA A 1 103 ? -14.353 1.535 16.853 1.00 88.88 103 ALA A CA 1
ATOM 760 C C . ALA A 1 103 ? -15.038 0.370 17.576 1.00 88.88 103 ALA A C 1
ATO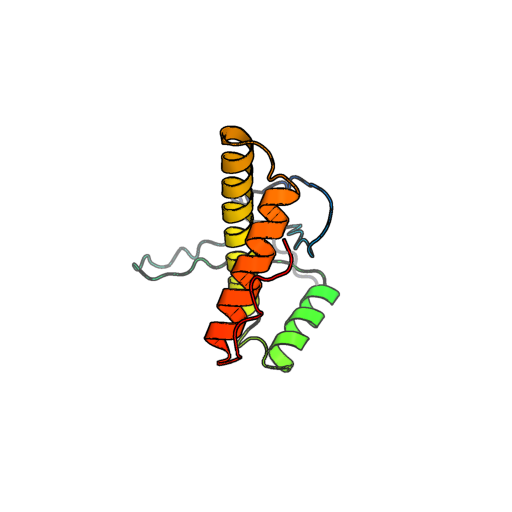M 762 O O . ALA A 1 103 ? -14.485 -0.722 17.742 1.00 88.88 103 ALA A O 1
ATOM 763 N N . THR A 1 104 ? -16.280 0.589 17.983 1.00 91.88 104 THR A N 1
ATOM 764 C CA . THR A 1 104 ? -17.069 -0.439 18.651 1.00 91.88 104 THR A CA 1
ATOM 765 C C . THR A 1 104 ? -17.533 -1.513 17.659 1.00 91.88 104 THR A C 1
ATOM 767 O O . THR A 1 104 ? -17.675 -1.256 16.459 1.00 91.88 104 THR A O 1
ATOM 770 N N . PRO A 1 105 ? -17.856 -2.730 18.136 1.00 93.25 105 PRO A N 1
ATOM 771 C CA . PRO A 1 105 ? -18.418 -3.773 17.278 1.00 93.25 105 PRO A CA 1
ATOM 772 C C . PRO A 1 105 ? -19.710 -3.356 16.557 1.00 93.25 105 PRO A C 1
ATOM 774 O O . PRO A 1 105 ? -19.973 -3.824 15.451 1.00 93.25 105 PRO A O 1
ATOM 777 N N . GLU A 1 106 ? -20.517 -2.479 17.163 1.00 92.69 106 GLU A N 1
ATOM 778 C CA . GLU A 1 106 ? -21.751 -1.963 16.559 1.00 92.69 106 GLU A CA 1
ATOM 779 C C . GLU A 1 106 ? -21.455 -1.010 15.392 1.00 92.69 106 GLU A C 1
ATOM 781 O O . GLU A 1 106 ? -22.063 -1.131 14.325 1.00 92.69 106 GLU A O 1
ATOM 786 N N . GLU A 1 107 ? -20.474 -0.120 15.560 1.00 91.81 107 GLU A N 1
ATOM 787 C CA . GLU A 1 107 ? -20.005 0.784 14.504 1.00 91.81 107 GLU A CA 1
ATOM 788 C C . GLU A 1 107 ? -19.376 0.005 13.344 1.00 91.81 107 GLU A C 1
ATOM 790 O O . GLU A 1 107 ? -19.687 0.278 12.185 1.00 91.81 107 GLU A O 1
ATOM 795 N N . MET A 1 108 ? -18.577 -1.026 13.635 1.00 93.12 108 MET A N 1
ATOM 796 C CA . MET A 1 108 ? -18.018 -1.910 12.606 1.00 93.12 108 MET A CA 1
ATOM 797 C C . MET A 1 108 ? -19.112 -2.652 11.830 1.00 93.12 108 MET A C 1
ATOM 799 O O . MET A 1 108 ? -19.083 -2.677 10.601 1.00 93.12 108 MET A O 1
ATOM 803 N N . ALA A 1 109 ? -20.132 -3.177 12.518 1.00 93.62 109 ALA A N 1
ATOM 804 C CA . ALA A 1 109 ? -21.264 -3.827 11.859 1.00 93.62 109 ALA A CA 1
ATOM 8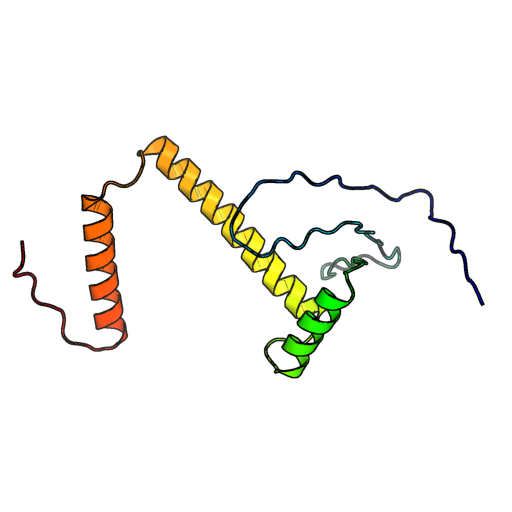05 C C . ALA A 1 109 ? -22.064 -2.853 10.977 1.00 93.62 109 ALA A C 1
ATOM 807 O O . ALA A 1 109 ? -22.606 -3.247 9.942 1.00 93.62 109 ALA A O 1
ATOM 808 N N . TRP A 1 110 ? -22.149 -1.578 11.368 1.00 93.19 110 TRP A N 1
ATOM 809 C CA . TRP A 1 110 ? -22.735 -0.540 10.525 1.00 93.19 110 TRP A CA 1
ATOM 810 C C . TRP A 1 110 ? -21.883 -0.262 9.277 1.00 93.19 110 TRP A C 1
ATOM 812 O O . TRP A 1 110 ? -22.443 -0.214 8.177 1.00 93.19 110 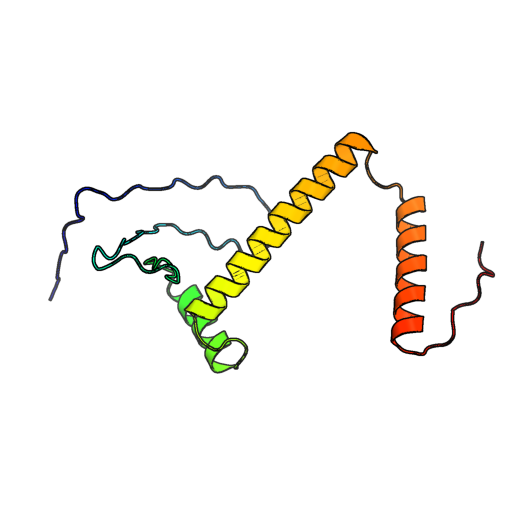TRP A O 1
ATOM 822 N N . VAL A 1 111 ? -20.555 -0.153 9.414 1.00 93.62 111 VAL A N 1
ATOM 823 C CA . VAL A 1 111 ? -19.634 0.022 8.275 1.00 93.62 111 VAL A CA 1
ATOM 824 C C . VAL A 1 111 ? -19.749 -1.144 7.295 1.00 93.62 111 VAL A C 1
ATOM 826 O O . VAL A 1 111 ? -19.882 -0.911 6.094 1.00 93.62 111 VAL A O 1
ATOM 829 N N . ASP A 1 112 ? -19.772 -2.384 7.784 1.00 93.00 112 ASP A N 1
ATOM 830 C CA . ASP A 1 112 ? -19.893 -3.575 6.938 1.00 93.00 112 ASP A CA 1
ATOM 831 C C . ASP A 1 112 ? -21.189 -3.560 6.117 1.00 93.00 112 ASP A C 1
ATOM 833 O O . ASP A 1 112 ? -21.171 -3.819 4.909 1.00 93.00 112 ASP A O 1
ATOM 837 N N . ARG A 1 113 ? -22.315 -3.181 6.741 1.00 92.38 113 ARG A N 1
ATOM 838 C C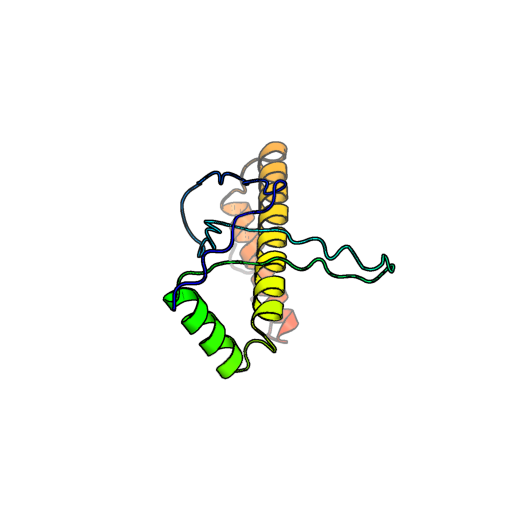A . ARG A 1 113 ? -23.594 -3.011 6.033 1.00 92.38 113 ARG A CA 1
ATOM 839 C C . ARG A 1 113 ? -23.508 -1.913 4.975 1.00 92.38 113 ARG A C 1
ATOM 841 O O . ARG A 1 113 ? -23.914 -2.133 3.835 1.00 92.38 113 ARG A O 1
ATOM 848 N N . ALA A 1 114 ? -22.955 -0.753 5.324 1.00 92.38 114 ALA A N 1
ATOM 849 C CA . ALA A 1 114 ? -22.802 0.362 4.391 1.00 92.38 114 ALA A CA 1
ATOM 850 C C . ALA A 1 114 ? -21.907 -0.006 3.191 1.00 92.38 114 ALA A C 1
ATOM 852 O O . ALA A 1 114 ? -22.236 0.315 2.046 1.00 92.38 114 ALA A O 1
ATOM 853 N N . MET A 1 115 ? -20.815 -0.735 3.432 1.00 92.38 115 MET A N 1
ATOM 854 C CA . MET A 1 115 ? -19.895 -1.219 2.400 1.00 92.38 115 MET A CA 1
ATOM 855 C C . MET A 1 115 ? -20.537 -2.270 1.491 1.00 92.38 115 MET A C 1
ATOM 857 O O . MET A 1 115 ? -20.354 -2.222 0.269 1.00 92.38 115 MET A O 1
ATOM 861 N N . ALA A 1 116 ? -21.324 -3.191 2.053 1.00 90.69 116 ALA A N 1
ATOM 862 C CA . ALA A 1 116 ? -22.079 -4.168 1.275 1.00 90.69 116 ALA A CA 1
ATOM 863 C C . ALA A 1 116 ? -23.088 -3.479 0.341 1.00 90.69 116 ALA A C 1
ATOM 865 O O . ALA A 1 116 ? -23.152 -3.804 -0.845 1.00 90.69 116 ALA A O 1
ATOM 866 N N . LEU A 1 117 ? -23.806 -2.468 0.843 1.00 89.81 117 LEU A N 1
ATOM 867 C CA . LEU A 1 117 ? -24.735 -1.664 0.046 1.00 89.81 117 LEU A CA 1
ATOM 868 C C . LEU A 1 117 ? -24.016 -0.913 -1.081 1.00 89.81 117 LEU A C 1
ATOM 870 O O . LEU A 1 117 ? -24.433 -0.991 -2.235 1.00 89.81 117 LEU A O 1
ATOM 874 N N . ALA A 1 118 ? -22.912 -0.227 -0.774 1.00 89.69 118 ALA A N 1
ATOM 875 C CA . ALA A 1 118 ? -22.128 0.496 -1.774 1.00 89.69 118 ALA A CA 1
ATOM 876 C C . ALA A 1 118 ? -21.607 -0.434 -2.883 1.00 89.69 118 ALA A C 1
ATOM 878 O O . ALA A 1 118 ? -21.628 -0.075 -4.062 1.00 89.69 118 ALA A O 1
ATOM 879 N N . THR A 1 119 ? -21.195 -1.648 -2.515 1.00 90.06 119 THR A N 1
ATOM 880 C CA . THR A 1 119 ? -20.716 -2.659 -3.464 1.00 90.06 119 THR A CA 1
ATOM 881 C C . THR A 1 119 ? -21.850 -3.205 -4.334 1.00 90.06 119 THR A C 1
ATOM 883 O O . THR A 1 119 ? -21.684 -3.309 -5.548 1.00 90.06 119 THR A O 1
ATOM 886 N N . ALA A 1 120 ? -23.021 -3.489 -3.752 1.00 87.12 120 ALA A N 1
ATOM 887 C CA . ALA A 1 120 ? -24.204 -3.919 -4.500 1.00 87.12 120 ALA A CA 1
ATOM 888 C C . ALA A 1 120 ? -24.627 -2.862 -5.534 1.00 87.12 120 ALA A C 1
ATOM 890 O O . ALA A 1 120 ? -24.850 -3.188 -6.699 1.00 87.12 120 ALA A O 1
ATOM 891 N N . VAL A 1 121 ? -24.631 -1.579 -5.148 1.00 87.19 121 VAL A N 1
ATOM 892 C CA . VAL A 1 121 ? -24.894 -0.462 -6.074 1.00 87.19 121 VAL A CA 1
ATOM 893 C C . VAL A 1 121 ? -23.853 -0.407 -7.192 1.00 87.19 121 VAL A C 1
ATOM 895 O O . VAL A 1 121 ? -24.225 -0.277 -8.358 1.00 87.19 121 VAL A O 1
ATOM 898 N N . ALA A 1 122 ? -22.563 -0.529 -6.865 1.00 88.19 122 ALA A N 1
ATOM 899 C CA . ALA A 1 122 ? -21.488 -0.498 -7.859 1.00 88.19 122 ALA A CA 1
ATOM 900 C C . ALA A 1 122 ? -21.593 -1.645 -8.881 1.00 88.19 122 ALA A C 1
ATOM 902 O O . ALA A 1 122 ? -21.263 -1.456 -10.052 1.00 88.19 122 ALA A O 1
ATOM 903 N N . ASN A 1 123 ? -22.097 -2.805 -8.453 1.00 90.00 123 ASN A N 1
ATOM 904 C CA . ASN A 1 123 ? -22.266 -3.995 -9.288 1.00 90.00 123 ASN A CA 1
ATOM 905 C C . ASN A 1 123 ? -23.643 -4.081 -9.975 1.00 90.00 123 ASN A C 1
ATOM 907 O O . ASN A 1 123 ? -23.871 -4.995 -10.767 1.00 90.00 123 ASN A O 1
ATOM 911 N N . GLY A 1 124 ? -24.559 -3.143 -9.705 1.00 86.00 124 GLY A N 1
ATOM 912 C CA . GLY A 1 124 ? -25.922 -3.161 -10.247 1.00 86.00 124 GLY A CA 1
ATOM 913 C C . GLY A 1 124 ? -26.820 -4.251 -9.650 1.00 86.00 124 GLY A C 1
ATOM 914 O O . GLY A 1 124 ? -27.800 -4.653 -10.278 1.00 86.00 124 GLY A O 1
ATOM 915 N N . GLU A 1 125 ? -26.488 -4.743 -8.459 1.00 82.06 125 GLU A N 1
ATOM 916 C CA . GLU A 1 125 ? -27.262 -5.750 -7.740 1.00 82.06 125 GLU A CA 1
ATOM 917 C C . GLU A 1 125 ? -28.411 -5.110 -6.940 1.00 82.06 125 GLU A C 1
ATOM 919 O O . GLU A 1 125 ? -28.308 -3.964 -6.490 1.00 82.06 125 GLU A O 1
ATOM 924 N N . PRO A 1 126 ? -29.535 -5.827 -6.755 1.00 74.06 126 PRO A N 1
ATOM 925 C CA . PRO A 1 126 ? -30.633 -5.342 -5.930 1.00 74.06 126 PRO A CA 1
ATOM 926 C C . PRO A 1 126 ? -30.193 -5.209 -4.467 1.00 74.06 126 PRO A C 1
ATOM 928 O O . PRO A 1 126 ? -29.558 -6.108 -3.915 1.00 74.06 126 PRO A O 1
ATOM 931 N N . LEU A 1 127 ? -30.550 -4.084 -3.840 1.00 71.62 127 LEU A N 1
ATOM 932 C CA . LEU A 1 127 ? -30.192 -3.799 -2.452 1.00 71.62 127 LEU A CA 1
ATOM 933 C C . LEU A 1 127 ? -30.781 -4.866 -1.509 1.00 71.62 127 LEU A C 1
ATOM 935 O O . LEU A 1 127 ? -31.965 -5.191 -1.638 1.00 71.62 127 LEU A O 1
ATOM 939 N N . PRO A 1 128 ? -29.999 -5.402 -0.553 1.00 66.25 128 PRO A N 1
ATOM 940 C CA . PRO A 1 128 ? -30.538 -6.235 0.514 1.00 66.25 128 PRO A CA 1
ATOM 941 C C . PRO A 1 128 ? -31.552 -5.430 1.343 1.00 66.25 128 PRO A C 1
ATOM 943 O O . PRO A 1 128 ? -31.291 -4.290 1.716 1.00 66.25 128 PRO A O 1
ATOM 946 N N . ASN A 1 129 ? -32.726 -6.012 1.600 1.00 67.38 129 ASN A N 1
ATOM 947 C CA . ASN A 1 129 ? -33.806 -5.353 2.340 1.00 67.38 129 ASN A CA 1
ATOM 948 C C . ASN A 1 129 ? -33.404 -5.096 3.807 1.00 67.38 129 ASN A C 1
ATOM 950 O O . ASN A 1 129 ? -32.950 -6.016 4.485 1.00 67.38 129 ASN A O 1
ATOM 954 N N . ASP A 1 130 ? -33.667 -3.883 4.304 1.00 59.19 130 ASP A N 1
ATOM 955 C CA . ASP A 1 130 ? -33.400 -3.380 5.671 1.00 59.19 130 ASP A CA 1
ATOM 956 C C . ASP A 1 130 ? -34.189 -4.087 6.814 1.00 59.19 130 ASP A C 1
ATOM 958 O O . ASP A 1 130 ? -34.297 -3.566 7.921 1.00 59.19 130 ASP A O 1
ATOM 962 N N . GLU A 1 131 ? -34.762 -5.278 6.603 1.00 52.00 131 GLU A N 1
ATOM 963 C CA . GLU A 1 131 ? -35.702 -5.919 7.551 1.00 52.00 131 GLU A CA 1
ATOM 964 C C . GLU A 1 131 ? -35.076 -6.873 8.591 1.00 52.00 131 GLU A C 1
ATOM 966 O O . GLU A 1 131 ? -35.775 -7.704 9.171 1.00 52.00 131 GLU A O 1
ATOM 971 N N . ALA A 1 132 ? -33.785 -6.761 8.897 1.00 48.56 132 ALA A N 1
ATOM 972 C CA . ALA A 1 132 ? -33.186 -7.503 10.012 1.00 48.56 132 ALA A CA 1
ATOM 973 C C . ALA A 1 132 ? -32.480 -6.544 10.977 1.00 48.56 132 ALA A C 1
ATOM 975 O O . ALA A 1 132 ? -31.253 -6.446 10.988 1.00 48.56 132 ALA A O 1
ATOM 976 N N . ALA A 1 133 ? -33.301 -5.810 11.734 1.00 39.75 133 ALA A N 1
ATOM 977 C CA . ALA A 1 133 ? -32.909 -5.095 12.947 1.00 39.75 133 ALA A CA 1
ATOM 978 C C . ALA A 1 133 ? -32.635 -6.069 14.102 1.00 39.75 133 ALA A C 1
ATOM 980 O O . ALA A 1 133 ? -33.378 -7.074 14.213 1.00 39.75 133 ALA A O 1
#

Sequence (133 aa):
MTITLSPPANAVAVQGCEMPSLGMVVSVRHAEVYADPAGYTDGMTKKIGISLPDDLYDWMQSQVAAGEADSISGLITRIVATHRQRMELAALIADLEAEFGEATPEEMAWVDRAMALATAVANGEPLPNDEAA

Radius of gyration: 23.13 Å; Cα contacts (8 Å, |Δi|>4): 51; chains: 1; bounding box: 76×35×37 Å

Solvent-accessible surface area (backbone atoms only — not comparable to full-atom values): 8826 Å² total; per-residue (Å²): 138,86,84,85,78,80,86,68,98,76,78,67,87,78,81,83,84,89,80,87,83,90,71,94,74,84,77,69,86,49,63,50,77,57,78,78,87,80,72,96,59,99,82,72,79,86,58,67,52,72,69,68,60,67,72,59,50,52,52,47,50,50,39,34,74,72,65,79,27,99,33,65,68,57,43,49,52,52,52,52,50,53,50,50,53,51,53,55,49,51,50,52,50,52,54,47,33,72,73,74,45,76,84,47,75,67,57,50,54,48,50,53,52,54,51,51,48,54,48,29,59,76,71,72,45,81,75,82,77,89,82,79,126

Mean predicted aligned error: 15.88 Å

pLDDT: mean 70.22, std 24.36, range [23.67, 95.56]